Protein AF-A0A1V6IES6-F1 (afdb_monomer_lite)

Structure (mmCIF, N/CA/C/O backbone):
data_AF-A0A1V6IES6-F1
#
_entry.id   AF-A0A1V6IES6-F1
#
loop_
_atom_site.group_PDB
_atom_site.id
_atom_site.type_symbol
_atom_site.label_atom_id
_atom_site.label_alt_id
_atom_site.label_comp_id
_atom_site.label_asym_id
_atom_site.label_entity_id
_atom_site.label_seq_id
_atom_site.pdbx_PDB_ins_code
_atom_site.Cartn_x
_atom_site.Cartn_y
_atom_site.Cartn_z
_atom_site.occupancy
_atom_site.B_iso_or_equiv
_atom_site.auth_seq_id
_atom_site.auth_comp_id
_atom_site.auth_asym_id
_atom_site.auth_atom_id
_atom_site.pdbx_PDB_model_num
ATOM 1 N N . MET A 1 1 ? 13.745 10.632 -7.736 1.00 63.19 1 MET A N 1
ATOM 2 C CA . MET A 1 1 ? 12.834 9.492 -7.973 1.00 63.19 1 MET A CA 1
ATOM 3 C C . MET A 1 1 ? 12.605 9.375 -9.476 1.00 63.19 1 MET A C 1
ATOM 5 O O . MET A 1 1 ? 12.438 10.411 -10.106 1.00 63.19 1 MET A O 1
ATOM 9 N N . ASN A 1 2 ? 12.709 8.184 -10.075 1.00 86.31 2 ASN A N 1
ATOM 10 C CA . ASN A 1 2 ? 12.481 8.036 -11.521 1.00 86.31 2 ASN A CA 1
ATOM 11 C C . ASN A 1 2 ? 10.970 8.094 -11.846 1.00 86.31 2 ASN A C 1
ATOM 13 O O . ASN A 1 2 ? 10.131 7.957 -10.954 1.00 86.31 2 ASN A O 1
ATOM 17 N N . LYS A 1 3 ? 10.631 8.265 -13.129 1.00 90.06 3 LYS A N 1
ATOM 18 C CA . LYS A 1 3 ? 9.241 8.384 -13.606 1.00 90.06 3 LYS A CA 1
ATOM 19 C C . LYS A 1 3 ? 8.363 7.178 -13.231 1.00 90.06 3 LYS A C 1
ATOM 21 O O . LYS A 1 3 ? 7.171 7.338 -13.000 1.00 90.06 3 LYS A O 1
ATOM 26 N N . VAL A 1 4 ? 8.943 5.979 -13.154 1.00 90.88 4 VAL A N 1
ATOM 27 C CA . VAL A 1 4 ? 8.219 4.746 -12.798 1.00 90.88 4 VAL A CA 1
ATOM 28 C C . VAL A 1 4 ? 7.845 4.744 -11.314 1.00 90.88 4 VAL A C 1
ATOM 30 O O . VAL A 1 4 ? 6.693 4.498 -10.973 1.00 90.88 4 VAL A O 1
ATOM 33 N N . HIS A 1 5 ? 8.786 5.070 -10.428 1.00 93.44 5 HIS A N 1
ATOM 34 C CA . HIS A 1 5 ? 8.535 5.176 -8.990 1.00 93.44 5 HIS A CA 1
ATOM 35 C C . HIS A 1 5 ? 7.557 6.310 -8.661 1.00 93.44 5 HIS A C 1
ATOM 37 O O . HIS A 1 5 ? 6.728 6.162 -7.771 1.00 93.44 5 HIS A O 1
ATOM 43 N N . GLU A 1 6 ? 7.589 7.414 -9.410 1.00 94.19 6 GLU A N 1
ATOM 44 C CA . GLU A 1 6 ? 6.593 8.483 -9.285 1.00 94.19 6 GLU A CA 1
ATOM 45 C C . GLU A 1 6 ? 5.182 8.004 -9.648 1.00 94.19 6 GLU A C 1
ATOM 47 O O . GLU A 1 6 ? 4.234 8.247 -8.902 1.00 94.19 6 GLU A O 1
ATOM 52 N N . GLN A 1 7 ? 5.034 7.247 -10.737 1.00 95.38 7 GLN A N 1
ATOM 53 C CA . GLN A 1 7 ? 3.745 6.657 -11.100 1.00 95.38 7 GLN A CA 1
ATOM 54 C C . GLN A 1 7 ? 3.255 5.644 -10.059 1.00 95.38 7 GLN A C 1
ATOM 56 O O . GLN A 1 7 ? 2.076 5.659 -9.718 1.00 95.38 7 GLN A O 1
ATOM 61 N N . LYS A 1 8 ? 4.143 4.808 -9.503 1.00 95.25 8 LYS A N 1
ATOM 62 C CA . LYS A 1 8 ? 3.810 3.883 -8.403 1.00 95.25 8 LYS A CA 1
ATOM 63 C C . LYS A 1 8 ? 3.384 4.618 -7.137 1.00 95.25 8 LYS A C 1
ATOM 65 O O . LYS A 1 8 ? 2.418 4.213 -6.497 1.00 95.25 8 LYS A O 1
ATOM 70 N N . TYR A 1 9 ? 4.062 5.713 -6.805 1.00 96.25 9 TYR A N 1
ATOM 71 C CA . TYR A 1 9 ? 3.702 6.563 -5.677 1.00 96.25 9 TYR A CA 1
ATOM 72 C C . TYR A 1 9 ? 2.285 7.133 -5.833 1.00 96.25 9 TYR A C 1
ATOM 74 O O . TYR A 1 9 ? 1.473 7.027 -4.914 1.00 96.25 9 TYR A O 1
ATOM 82 N N . ILE A 1 10 ? 1.969 7.686 -7.010 1.00 96.88 10 ILE A N 1
ATOM 83 C CA . ILE A 1 10 ? 0.634 8.218 -7.322 1.00 96.88 10 ILE A CA 1
ATOM 84 C C . ILE A 1 10 ? -0.412 7.100 -7.261 1.00 96.88 10 ILE A C 1
ATOM 86 O O . ILE A 1 10 ? -1.412 7.249 -6.559 1.00 96.88 10 ILE A O 1
ATOM 90 N N . PHE A 1 11 ? -0.128 5.965 -7.907 1.00 96.94 11 PHE A N 1
ATOM 91 C CA . PHE A 1 11 ? -0.995 4.789 -7.919 1.00 96.94 11 PHE A CA 1
ATOM 92 C C . PHE A 1 11 ? -1.350 4.304 -6.507 1.00 96.94 11 PHE A C 1
ATOM 94 O O . PHE A 1 11 ? -2.513 4.047 -6.195 1.00 96.94 11 PHE A O 1
ATOM 101 N N . CYS A 1 12 ? -0.353 4.216 -5.619 1.00 97.00 12 CYS A N 1
ATOM 102 C CA . CYS A 1 12 ? -0.566 3.806 -4.232 1.00 97.00 12 CYS A CA 1
ATOM 103 C C . CYS A 1 12 ? -1.491 4.774 -3.488 1.00 97.00 12 CYS A C 1
ATOM 105 O O . CYS A 1 12 ? -2.359 4.350 -2.729 1.00 97.00 12 CYS A O 1
ATOM 107 N N . ARG A 1 13 ? -1.312 6.081 -3.698 1.00 97.06 13 ARG A N 1
ATOM 108 C CA . ARG A 1 13 ? -2.041 7.115 -2.955 1.00 97.06 13 ARG A CA 1
ATOM 109 C C . ARG A 1 13 ? -3.474 7.329 -3.422 1.00 97.06 13 ARG A C 1
ATOM 111 O O . ARG A 1 13 ? -4.265 7.847 -2.634 1.00 97.06 13 ARG A O 1
ATOM 118 N N . HIS A 1 14 ? -3.808 6.961 -4.656 1.00 97.06 14 HIS A N 1
ATOM 119 C CA . HIS A 1 14 ? -5.142 7.173 -5.211 1.00 97.06 14 HIS A CA 1
ATOM 120 C C . HIS A 1 14 ? -5.838 5.847 -5.526 1.00 97.06 14 HIS A C 1
ATOM 122 O O . HIS A 1 14 ? -6.716 5.430 -4.774 1.00 97.06 14 HIS A O 1
ATOM 128 N N . GLU A 1 15 ? -5.451 5.172 -6.605 1.00 97.75 15 GLU A N 1
ATOM 129 C CA . GLU A 1 15 ? -6.162 4.011 -7.139 1.00 97.75 15 GLU A CA 1
ATOM 130 C C . GLU A 1 15 ? -6.119 2.820 -6.177 1.00 97.75 15 GLU A C 1
ATOM 132 O O . GLU A 1 15 ? -7.160 2.241 -5.858 1.00 97.75 15 GLU A O 1
ATOM 137 N N . LEU A 1 16 ? -4.935 2.475 -5.663 1.00 97.06 16 LEU A N 1
ATOM 138 C CA . LEU A 1 16 ? -4.807 1.364 -4.722 1.00 97.06 16 LEU A CA 1
ATOM 139 C C . LEU A 1 16 ? -5.448 1.689 -3.373 1.00 97.06 16 LEU A C 1
ATOM 141 O O . LEU A 1 16 ? -6.097 0.824 -2.792 1.00 97.06 16 LEU A O 1
ATOM 145 N N . LEU A 1 17 ? -5.316 2.926 -2.885 1.00 97.81 17 LEU A N 1
ATOM 146 C CA . LEU A 1 17 ? -5.967 3.344 -1.643 1.00 97.81 17 LEU A CA 1
ATOM 147 C C . LEU A 1 17 ? -7.492 3.216 -1.737 1.00 97.81 17 LEU A C 1
ATOM 149 O O . LEU A 1 17 ? -8.114 2.774 -0.775 1.00 97.81 17 LEU A O 1
ATOM 153 N N . LEU A 1 18 ? -8.096 3.572 -2.875 1.00 97.62 18 LEU A N 1
ATOM 154 C CA . LEU A 1 18 ? -9.535 3.402 -3.098 1.00 97.62 18 LEU A CA 1
ATOM 155 C C . LEU A 1 18 ? -9.948 1.929 -3.033 1.00 97.62 18 LEU A C 1
ATOM 157 O O . LEU A 1 18 ? -10.934 1.603 -2.373 1.00 97.62 18 LEU A O 1
ATOM 161 N N . LEU A 1 19 ? -9.180 1.045 -3.675 1.00 96.75 19 LEU A N 1
ATOM 162 C CA . LEU A 1 19 ? -9.431 -0.394 -3.630 1.00 96.75 19 LEU A CA 1
ATOM 163 C C . LEU A 1 19 ? -9.287 -0.950 -2.208 1.00 96.75 19 LEU A C 1
ATOM 165 O O . LEU A 1 19 ? -10.166 -1.664 -1.736 1.00 96.75 19 LEU A O 1
ATOM 169 N N . VAL A 1 20 ? -8.207 -0.593 -1.511 1.00 96.69 20 VAL A N 1
ATOM 170 C CA . VAL A 1 20 ? -7.960 -1.029 -0.132 1.00 96.69 20 VAL A CA 1
ATOM 171 C C . VAL A 1 20 ? -9.072 -0.542 0.797 1.0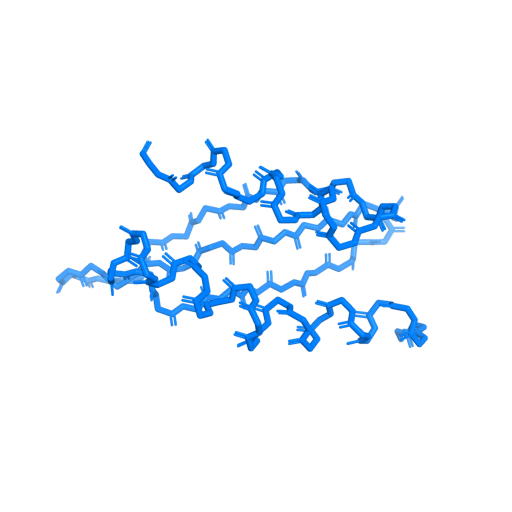0 96.69 20 VAL A C 1
ATOM 173 O O . VAL A 1 20 ? -9.612 -1.346 1.548 1.00 96.69 20 VAL A O 1
ATOM 176 N N . LYS A 1 21 ? -9.502 0.722 0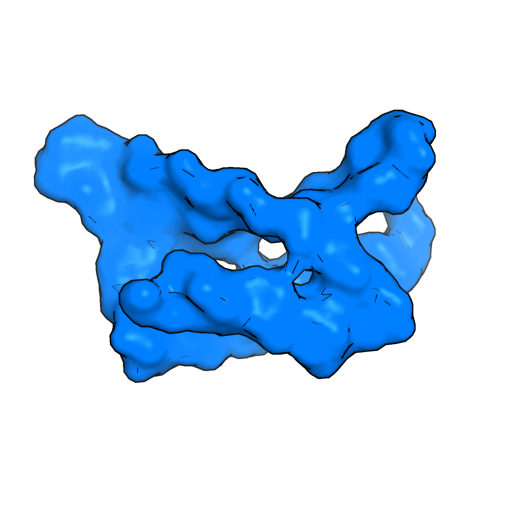.682 1.00 96.12 21 LYS A N 1
ATOM 177 C CA . LYS A 1 21 ? -10.617 1.282 1.470 1.00 96.12 21 LYS A CA 1
ATOM 178 C C . LYS A 1 21 ? -11.968 0.625 1.199 1.00 96.12 21 LYS A C 1
ATOM 180 O O . LYS A 1 21 ? -12.852 0.670 2.052 1.00 96.12 21 LYS A O 1
ATOM 185 N N . ALA A 1 22 ? -12.154 0.046 0.014 1.00 95.94 22 ALA A N 1
ATOM 186 C CA . ALA A 1 22 ? -13.355 -0.721 -0.294 1.00 95.94 22 ALA A CA 1
ATOM 187 C C . ALA A 1 22 ? -13.397 -2.063 0.462 1.00 95.94 22 ALA A C 1
ATOM 189 O O . ALA A 1 22 ? -14.488 -2.578 0.703 1.00 95.94 22 ALA A O 1
ATOM 190 N N . ILE A 1 23 ? -12.234 -2.604 0.841 1.00 95.19 23 ILE A N 1
ATOM 191 C CA . ILE A 1 23 ? -12.088 -3.858 1.595 1.00 95.19 23 ILE A CA 1
ATOM 192 C C . ILE A 1 23 ? -12.051 -3.573 3.101 1.00 95.19 23 ILE A C 1
ATOM 194 O O . ILE A 1 23 ? -12.793 -4.189 3.860 1.00 95.19 23 ILE A O 1
ATOM 198 N N . ASP A 1 24 ? -11.231 -2.609 3.519 1.00 94.50 24 ASP A N 1
ATOM 199 C CA . ASP A 1 24 ? -11.029 -2.208 4.911 1.00 94.50 24 ASP A CA 1
ATOM 200 C C . ASP A 1 24 ? -11.147 -0.682 5.047 1.00 94.50 24 ASP A C 1
ATOM 202 O O . ASP A 1 24 ? -10.293 0.083 4.590 1.00 94.50 24 ASP A O 1
ATOM 206 N N . LYS A 1 25 ? -12.232 -0.233 5.687 1.00 92.62 25 LYS A N 1
ATOM 207 C CA . LYS A 1 25 ? -12.587 1.190 5.800 1.00 92.62 25 LYS A CA 1
ATOM 208 C C . LYS A 1 25 ? -11.708 1.963 6.781 1.00 92.62 25 LYS A C 1
ATOM 210 O O . LYS A 1 25 ? -11.677 3.191 6.691 1.00 92.62 25 LYS A O 1
ATOM 215 N N . ASP A 1 26 ? -11.010 1.271 7.677 1.00 93.69 26 ASP A N 1
ATOM 216 C CA . ASP A 1 26 ? -10.198 1.897 8.721 1.00 93.69 26 ASP A CA 1
ATOM 217 C C . ASP A 1 26 ? -8.790 2.246 8.216 1.00 93.69 26 ASP A C 1
ATOM 219 O O . ASP A 1 26 ? -8.055 3.008 8.856 1.00 93.69 26 ASP A O 1
ATOM 223 N N . VAL A 1 27 ? -8.419 1.760 7.025 1.00 95.81 27 VAL A N 1
ATOM 224 C CA . VAL A 1 27 ? -7.206 2.201 6.333 1.00 95.81 27 VAL A CA 1
ATOM 225 C C . VAL A 1 27 ? -7.320 3.686 6.010 1.00 95.81 27 VAL A C 1
ATOM 227 O O . VAL A 1 27 ? -8.160 4.131 5.230 1.00 95.81 27 VAL A O 1
ATOM 230 N N . LEU A 1 28 ? -6.410 4.475 6.564 1.00 95.69 28 LEU A N 1
ATOM 231 C CA . LEU A 1 28 ? -6.338 5.916 6.389 1.00 95.69 28 LEU A CA 1
ATOM 232 C C . LEU A 1 28 ? -5.643 6.281 5.073 1.00 95.69 28 LEU A C 1
ATOM 234 O O . LEU A 1 28 ? -6.190 7.054 4.273 1.00 95.69 28 LEU A O 1
ATOM 238 N N . ARG A 1 29 ? -4.444 5.726 4.852 1.00 97.12 29 ARG A N 1
ATOM 239 C CA . ARG A 1 29 ? -3.586 6.007 3.690 1.00 97.12 29 ARG A CA 1
ATOM 240 C C . ARG A 1 29 ? -2.575 4.890 3.420 1.00 97.12 29 ARG A C 1
ATOM 242 O O . ARG A 1 29 ? -2.304 4.060 4.284 1.00 97.12 29 ARG A O 1
ATOM 249 N N . LEU A 1 30 ? -1.985 4.942 2.228 1.00 97.75 30 LEU A N 1
ATOM 250 C CA . LEU A 1 30 ? -0.840 4.135 1.813 1.00 97.75 30 LEU A CA 1
ATOM 251 C C . LEU A 1 30 ? 0.368 5.048 1.568 1.00 97.75 30 LEU A C 1
ATOM 253 O O . LEU A 1 30 ? 0.229 6.113 0.963 1.00 97.75 30 LEU A O 1
ATOM 257 N N . GLU A 1 31 ? 1.545 4.628 2.022 1.00 97.31 31 GLU A N 1
ATOM 258 C CA . GLU A 1 31 ? 2.813 5.350 1.868 1.00 97.31 31 GLU A CA 1
ATOM 259 C C . GLU A 1 31 ? 3.793 4.469 1.081 1.00 97.31 31 GLU A C 1
ATOM 261 O O . GLU A 1 31 ? 4.200 3.415 1.561 1.00 97.31 31 GLU A O 1
ATOM 266 N N . TYR A 1 32 ? 4.147 4.872 -0.139 1.00 96.81 32 TYR A N 1
ATOM 267 C CA . TYR A 1 32 ? 5.112 4.154 -0.977 1.00 96.81 32 TYR A CA 1
ATOM 268 C C . TYR A 1 32 ? 6.519 4.728 -0.787 1.00 96.81 32 TYR A C 1
ATOM 270 O O . TYR A 1 32 ? 6.708 5.942 -0.894 1.00 96.81 32 TYR A O 1
ATOM 278 N N . GLU A 1 33 ? 7.493 3.852 -0.543 1.00 95.75 33 GLU A N 1
ATOM 279 C CA . GLU A 1 33 ? 8.899 4.192 -0.314 1.00 95.75 33 GLU A CA 1
ATOM 280 C C . GLU A 1 33 ? 9.810 3.323 -1.194 1.00 95.75 33 GLU A C 1
ATOM 282 O O . GLU A 1 33 ? 9.553 2.132 -1.389 1.00 95.75 33 GLU A O 1
ATOM 287 N N . VAL A 1 34 ? 10.894 3.923 -1.692 1.00 94.25 34 VAL A N 1
ATOM 288 C CA . VAL A 1 34 ? 11.989 3.230 -2.387 1.00 94.25 34 VAL A CA 1
ATOM 289 C C . VAL A 1 34 ? 13.242 3.399 -1.541 1.00 94.25 34 VAL A C 1
ATOM 291 O O . VAL A 1 34 ? 13.630 4.531 -1.243 1.00 94.25 34 VAL A O 1
ATOM 294 N N . HIS A 1 35 ? 13.856 2.290 -1.148 1.00 93.00 35 HIS A N 1
ATOM 295 C CA . HIS A 1 35 ? 15.036 2.269 -0.287 1.00 93.00 35 HIS A CA 1
ATOM 296 C C . HIS A 1 35 ? 16.324 2.357 -1.108 1.00 93.00 35 HIS A C 1
ATOM 298 O O . HIS A 1 35 ? 16.347 2.046 -2.299 1.00 93.00 35 HIS A O 1
ATOM 304 N N . GLU A 1 36 ? 17.425 2.746 -0.465 1.00 91.25 36 GLU A N 1
ATOM 305 C CA . GLU A 1 36 ? 18.746 2.836 -1.111 1.00 91.25 36 GLU A CA 1
ATOM 306 C C . GLU A 1 36 ? 19.236 1.483 -1.654 1.00 91.25 36 GLU A C 1
ATOM 308 O O . GLU A 1 36 ? 19.975 1.442 -2.636 1.00 91.25 36 GLU A O 1
ATOM 313 N N . SER A 1 37 ? 18.775 0.375 -1.059 1.00 91.00 37 SER A N 1
ATOM 314 C CA . SER A 1 37 ? 19.015 -1.002 -1.513 1.00 91.00 37 SER A CA 1
ATOM 315 C C . SER A 1 37 ? 18.314 -1.349 -2.835 1.00 91.00 37 SER A C 1
ATOM 317 O O . SER A 1 37 ? 18.604 -2.389 -3.421 1.00 91.00 37 SER A O 1
ATOM 319 N N . GLY A 1 38 ? 17.390 -0.504 -3.308 1.00 88.94 38 GLY A N 1
ATOM 320 C CA . GLY A 1 38 ? 16.509 -0.785 -4.443 1.00 88.94 38 GLY A CA 1
ATOM 321 C C . GLY A 1 38 ? 15.229 -1.531 -4.062 1.00 88.94 38 GLY A C 1
ATOM 322 O O . GLY A 1 38 ? 14.391 -1.778 -4.927 1.00 88.94 38 GLY A O 1
ATOM 323 N N . GLU A 1 39 ? 15.050 -1.871 -2.785 1.00 92.94 39 GLU A N 1
ATOM 324 C CA . GLU A 1 39 ? 13.808 -2.459 -2.289 1.00 92.94 39 GLU A CA 1
ATOM 325 C C . GLU A 1 39 ? 12.673 -1.430 -2.316 1.00 92.94 39 GLU A C 1
ATOM 327 O O . GLU A 1 39 ? 12.860 -0.246 -2.024 1.00 92.94 39 GLU A O 1
ATOM 332 N N . GLU A 1 40 ? 11.470 -1.897 -2.631 1.00 94.94 40 GLU A N 1
ATOM 333 C CA . GLU A 1 40 ? 10.260 -1.084 -2.634 1.00 94.94 40 GLU A CA 1
ATOM 334 C C . GLU A 1 40 ? 9.326 -1.561 -1.523 1.00 94.94 40 GLU A C 1
ATOM 336 O O . GLU A 1 40 ? 9.118 -2.764 -1.329 1.00 94.94 40 GLU A O 1
ATOM 341 N N . THR A 1 41 ? 8.738 -0.618 -0.790 1.00 96.94 41 THR A N 1
ATOM 342 C CA . THR A 1 41 ? 7.780 -0.937 0.270 1.00 96.94 41 THR A CA 1
ATOM 343 C C . THR A 1 41 ? 6.546 -0.060 0.202 1.00 96.94 41 THR A C 1
ATOM 345 O O . THR A 1 41 ? 6.627 1.118 -0.143 1.00 96.94 41 THR A O 1
ATOM 348 N N . VAL A 1 42 ? 5.410 -0.620 0.608 1.00 97.50 42 VAL A N 1
ATOM 349 C CA . VAL A 1 42 ? 4.187 0.132 0.891 1.00 97.50 42 VAL A CA 1
ATOM 350 C C . VAL A 1 42 ? 3.873 -0.005 2.372 1.00 97.50 42 VAL A C 1
ATOM 352 O O . VAL A 1 42 ? 3.709 -1.111 2.883 1.00 97.50 42 VAL A O 1
ATOM 355 N N . THR A 1 43 ? 3.778 1.118 3.071 1.00 97.94 43 THR A N 1
ATOM 356 C CA . THR A 1 43 ? 3.269 1.162 4.439 1.00 97.94 43 THR A CA 1
ATOM 357 C C . THR A 1 43 ? 1.775 1.438 4.396 1.00 97.94 43 THR A C 1
ATOM 359 O O . THR A 1 43 ? 1.331 2.472 3.898 1.00 97.94 43 THR A O 1
ATOM 362 N N . VAL A 1 44 ? 0.995 0.501 4.921 1.00 97.50 44 VAL A N 1
ATOM 363 C CA . VAL A 1 44 ? -0.436 0.678 5.149 1.00 97.50 44 VAL A CA 1
ATOM 364 C C . VAL A 1 44 ? -0.613 1.329 6.515 1.00 97.50 44 VAL A C 1
ATOM 366 O O . VAL A 1 44 ? -0.023 0.878 7.500 1.00 97.50 44 VAL A O 1
ATOM 369 N N . VAL A 1 45 ? -1.396 2.404 6.568 1.00 97.00 45 VAL A N 1
ATOM 370 C CA . VAL A 1 45 ? -1.670 3.150 7.797 1.00 97.00 45 VAL A CA 1
ATOM 371 C C . VAL A 1 45 ? -3.155 3.055 8.107 1.00 97.00 45 VAL A C 1
ATOM 373 O O . VAL A 1 45 ? -3.968 3.517 7.309 1.00 97.00 45 VAL A O 1
ATOM 376 N N . TRP A 1 46 ? -3.500 2.503 9.266 1.00 95.69 46 TRP A N 1
ATOM 377 C CA . TRP A 1 46 ? -4.857 2.456 9.805 1.00 95.69 46 TRP A CA 1
ATOM 378 C C . TRP A 1 46 ? -5.041 3.521 10.873 1.00 95.69 46 TRP A C 1
ATOM 380 O O . TRP A 1 46 ? -4.119 3.809 11.642 1.00 95.69 46 TRP A O 1
ATOM 390 N N . LEU A 1 47 ? -6.250 4.065 10.944 1.00 90.88 47 LEU A N 1
ATOM 391 C CA . LEU A 1 47 ? -6.668 4.889 12.066 1.00 90.88 47 LEU A CA 1
ATOM 392 C C . LEU A 1 47 ? -7.181 3.979 13.186 1.00 90.88 47 LEU A C 1
ATOM 394 O O . LEU A 1 47 ? -8.118 3.214 12.980 1.00 90.88 47 LEU A O 1
ATOM 398 N N . THR A 1 48 ? -6.588 4.067 14.372 1.00 87.69 48 THR A N 1
ATOM 399 C CA . THR A 1 48 ? -7.102 3.414 15.583 1.00 87.69 48 THR A CA 1
ATOM 400 C C . THR A 1 48 ? -7.625 4.474 16.562 1.00 87.69 48 THR A C 1
ATOM 402 O O . THR A 1 48 ? -7.312 5.657 16.406 1.00 87.69 48 THR A O 1
ATOM 405 N N . PRO A 1 49 ? -8.427 4.096 17.579 1.00 87.00 49 PRO A N 1
ATOM 406 C CA . PRO A 1 49 ? -8.964 5.053 18.552 1.00 87.00 49 PRO A CA 1
ATOM 407 C C . PRO A 1 49 ? -7.895 5.849 19.313 1.00 87.00 49 PRO A C 1
ATOM 409 O O . PRO A 1 49 ? -8.169 6.948 19.787 1.00 87.00 49 PRO A O 1
ATOM 412 N N . GLU A 1 50 ? -6.691 5.291 19.440 1.00 86.44 50 GLU A N 1
ATOM 413 C CA . GLU A 1 50 ? -5.606 5.864 20.237 1.00 86.44 50 GLU A CA 1
ATOM 414 C C . GLU A 1 50 ? -4.502 6.482 19.364 1.00 86.44 50 GLU A C 1
ATOM 416 O O . GLU A 1 50 ? -3.828 7.408 19.813 1.00 86.44 50 GLU A O 1
ATOM 421 N N . THR A 1 51 ? -4.283 5.985 18.134 1.00 91.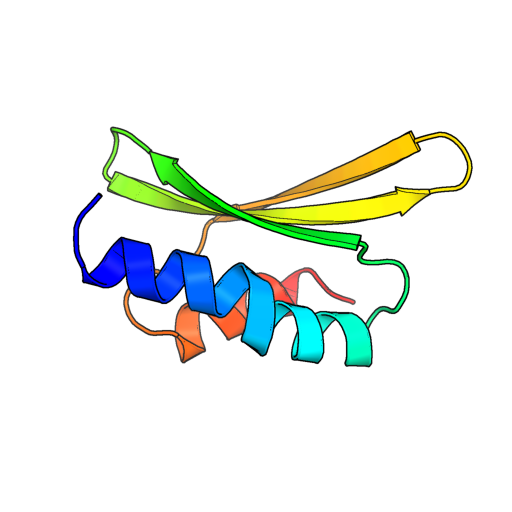25 51 THR A N 1
ATOM 422 C CA . THR A 1 51 ? -3.162 6.409 17.273 1.00 91.25 51 THR A CA 1
ATOM 423 C C . THR A 1 51 ? -3.282 5.900 15.821 1.00 91.25 51 THR A C 1
ATOM 425 O O . THR A 1 51 ? -4.305 5.374 15.397 1.00 91.25 51 THR A O 1
ATOM 428 N N . GLU A 1 52 ? -2.217 6.043 15.033 1.00 93.56 52 GLU A N 1
ATOM 429 C CA . GLU A 1 52 ? -2.045 5.357 13.754 1.00 93.56 52 GLU A CA 1
ATOM 430 C C . GL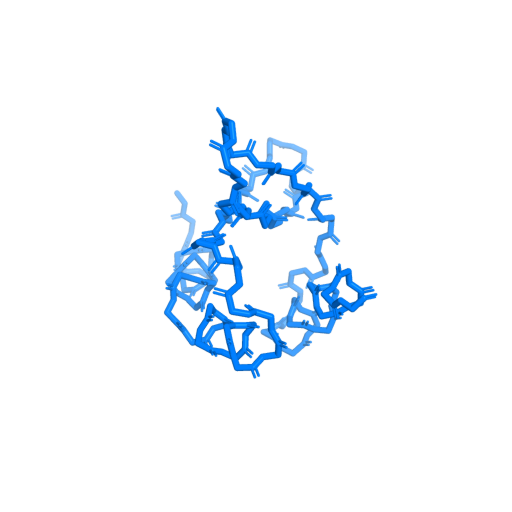U A 1 52 ? -1.355 4.003 13.955 1.00 93.56 52 GLU A C 1
ATOM 432 O O . GLU A 1 52 ? -0.241 3.931 14.480 1.00 93.56 52 GLU A O 1
ATOM 437 N N . TYR A 1 53 ? -1.977 2.926 13.477 1.00 94.56 53 TYR A N 1
ATOM 438 C CA . TYR A 1 53 ? -1.296 1.642 13.321 1.00 94.56 53 TYR A CA 1
ATOM 439 C C . TYR A 1 53 ? -0.666 1.573 11.931 1.00 94.56 53 TYR A C 1
ATOM 441 O O . TYR A 1 53 ? -1.300 1.926 10.938 1.00 94.56 53 TYR A O 1
ATOM 449 N N . LYS A 1 54 ? 0.591 1.128 11.846 1.00 96.06 54 LYS A N 1
ATOM 450 C CA . LYS A 1 54 ? 1.340 1.064 10.586 1.00 96.06 54 LYS A CA 1
ATOM 451 C C . LYS A 1 54 ? 1.869 -0.340 10.347 1.00 96.06 54 LYS A C 1
ATOM 453 O O . LYS A 1 54 ? 2.496 -0.924 11.230 1.00 96.06 54 LYS A O 1
ATOM 458 N N . LYS A 1 55 ? 1.690 -0.846 9.128 1.00 96.19 55 LYS A N 1
ATOM 459 C CA . LYS A 1 55 ? 2.266 -2.118 8.677 1.00 96.19 55 LYS A CA 1
ATOM 460 C C . LYS A 1 55 ? 3.000 -1.905 7.366 1.00 96.19 55 LYS A C 1
ATOM 462 O O . LYS A 1 55 ? 2.398 -1.512 6.369 1.00 96.19 55 LYS A O 1
ATOM 467 N N . ARG A 1 56 ? 4.303 -2.173 7.373 1.00 97.06 56 ARG A N 1
ATOM 468 C CA . ARG A 1 56 ? 5.145 -2.124 6.177 1.00 97.06 56 ARG A CA 1
ATOM 469 C C . ARG A 1 56 ? 5.058 -3.445 5.419 1.00 97.06 56 ARG A C 1
ATOM 471 O O . ARG A 1 56 ? 5.158 -4.513 6.019 1.00 97.06 56 ARG A O 1
ATOM 478 N N . VAL A 1 57 ? 4.902 -3.351 4.107 1.00 96.12 57 VAL A N 1
ATOM 479 C CA . VAL A 1 57 ? 4.810 -4.474 3.173 1.00 96.12 57 VAL A CA 1
ATOM 480 C C . VAL A 1 57 ? 5.926 -4.326 2.154 1.00 96.12 57 VAL A C 1
ATOM 482 O O . VAL A 1 57 ? 6.035 -3.283 1.512 1.00 96.12 57 VAL A O 1
ATOM 485 N N . TYR A 1 58 ? 6.751 -5.358 2.007 1.00 95.25 58 TYR A N 1
ATOM 486 C CA . TYR A 1 58 ? 7.688 -5.448 0.891 1.00 95.25 58 TYR A CA 1
ATOM 487 C C . TYR A 1 58 ? 6.900 -5.788 -0.366 1.00 95.25 58 TYR A C 1
ATOM 489 O O . TYR A 1 58 ? 6.112 -6.734 -0.351 1.00 95.25 58 TYR A O 1
ATOM 497 N N . VAL A 1 59 ? 7.075 -4.994 -1.420 1.00 92.81 59 VAL A N 1
ATOM 498 C CA . VAL A 1 59 ? 6.284 -5.138 -2.642 1.00 92.81 59 VAL A CA 1
ATOM 499 C C . VAL A 1 59 ? 7.163 -5.491 -3.824 1.00 92.81 59 VAL A C 1
ATOM 501 O O . VAL A 1 59 ? 8.249 -4.944 -4.015 1.00 92.81 59 VAL A O 1
ATOM 504 N N . THR A 1 60 ? 6.645 -6.377 -4.663 1.00 86.69 60 THR A N 1
ATOM 505 C CA . THR A 1 60 ? 7.242 -6.663 -5.961 1.00 86.69 60 THR A CA 1
ATOM 506 C C . THR A 1 60 ? 6.876 -5.531 -6.922 1.00 86.69 60 THR A C 1
ATOM 508 O O . THR A 1 60 ? 5.743 -5.429 -7.397 1.00 86.69 60 THR A O 1
ATOM 511 N N . GLY A 1 61 ? 7.834 -4.644 -7.196 1.00 77.06 61 GLY A N 1
ATOM 512 C CA . GLY A 1 61 ? 7.649 -3.437 -8.006 1.00 77.06 61 GLY A CA 1
ATOM 513 C C . GLY A 1 61 ? 7.527 -3.660 -9.521 1.00 77.06 61 GLY A C 1
ATOM 514 O O . GLY A 1 61 ? 7.468 -2.685 -10.267 1.00 77.06 61 GLY A O 1
ATOM 515 N N . ASP A 1 62 ? 7.492 -4.893 -10.019 1.00 84.00 62 ASP A N 1
ATOM 516 C CA . ASP A 1 62 ? 7.561 -5.161 -11.467 1.00 84.00 62 ASP A CA 1
ATOM 517 C C . ASP A 1 62 ? 6.309 -4.703 -12.234 1.00 84.00 62 ASP A C 1
ATOM 519 O O . ASP A 1 62 ? 6.360 -4.417 -13.430 1.00 84.00 62 ASP A O 1
ATOM 523 N N . SER A 1 63 ? 5.164 -4.615 -11.552 1.00 89.19 63 SER A N 1
ATOM 524 C CA . SER A 1 63 ? 3.899 -4.143 -12.124 1.00 89.19 63 SER A CA 1
ATOM 525 C C . SER A 1 63 ? 2.951 -3.630 -11.041 1.00 89.19 63 SER A C 1
ATOM 527 O O . SER A 1 63 ? 3.049 -4.028 -9.879 1.00 89.19 63 SER A O 1
ATOM 529 N N . PHE A 1 64 ? 1.972 -2.801 -11.420 1.00 94.00 64 PHE A N 1
ATOM 530 C CA . PHE A 1 64 ? 0.913 -2.386 -10.492 1.00 94.00 64 PHE A CA 1
ATOM 531 C C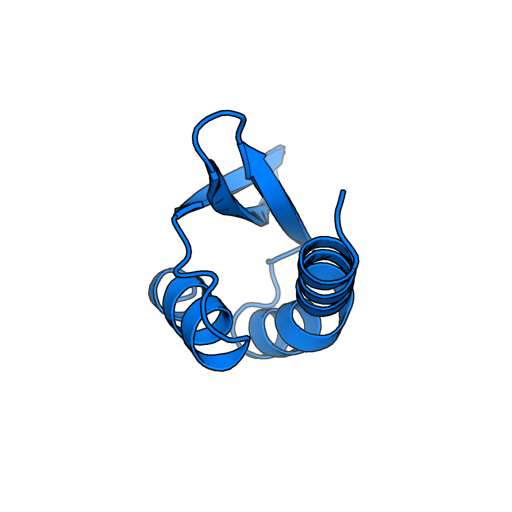 . PHE A 1 64 ? 0.109 -3.573 -9.963 1.00 94.00 64 PHE A C 1
ATOM 533 O O . PHE A 1 64 ? -0.219 -3.593 -8.787 1.00 94.00 64 PHE A O 1
ATOM 540 N N . SER A 1 65 ? -0.140 -4.598 -10.781 1.00 94.38 65 SER A N 1
ATOM 541 C CA . SER A 1 65 ? -0.830 -5.815 -10.341 1.00 94.38 65 SER A CA 1
ATOM 542 C C . SER A 1 65 ? -0.067 -6.581 -9.261 1.00 94.38 65 SER A C 1
ATOM 544 O O . SER A 1 65 ? -0.686 -7.060 -8.311 1.00 94.38 65 SER A O 1
ATOM 546 N N . ALA A 1 66 ? 1.260 -6.692 -9.383 1.00 93.12 66 ALA A N 1
ATOM 547 C CA . ALA A 1 66 ? 2.087 -7.362 -8.380 1.00 93.12 66 ALA A CA 1
ATOM 548 C C . ALA A 1 66 ? 2.085 -6.570 -7.065 1.00 93.12 66 ALA A C 1
ATOM 550 O O . ALA A 1 66 ? 1.766 -7.126 -6.015 1.00 93.12 66 ALA A O 1
ATOM 551 N N . LEU A 1 67 ? 2.293 -5.252 -7.155 1.00 94.19 67 LEU A N 1
ATOM 552 C CA . LEU A 1 67 ? 2.219 -4.337 -6.017 1.00 94.19 67 LEU A CA 1
ATOM 553 C C . LEU A 1 67 ? 0.856 -4.421 -5.315 1.00 94.19 67 LEU A C 1
ATOM 555 O O . LEU A 1 67 ? 0.796 -4.591 -4.099 1.00 94.19 67 LEU A O 1
ATOM 559 N N . THR A 1 68 ? -0.244 -4.346 -6.070 1.00 95.75 68 THR A N 1
ATOM 560 C CA . THR A 1 68 ? -1.604 -4.489 -5.534 1.00 95.75 68 THR A CA 1
ATOM 561 C C . THR A 1 68 ? -1.773 -5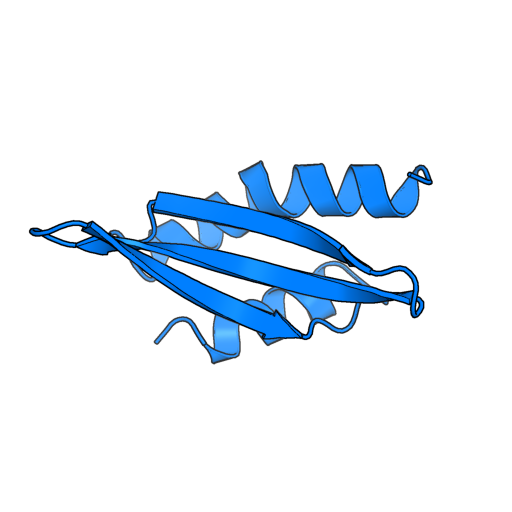.823 -4.827 1.00 95.75 68 THR A C 1
ATOM 563 O O . THR A 1 68 ? -2.260 -5.851 -3.705 1.00 95.75 68 THR A O 1
ATOM 566 N N . THR A 1 69 ? -1.350 -6.923 -5.448 1.00 95.19 69 THR A N 1
ATOM 567 C CA . THR A 1 69 ? -1.488 -8.263 -4.867 1.00 95.19 69 THR A CA 1
ATOM 568 C C . THR A 1 69 ? -0.733 -8.379 -3.544 1.00 95.19 69 THR A C 1
ATOM 570 O O . THR A 1 69 ? -1.279 -8.909 -2.579 1.00 95.19 69 THR A O 1
ATOM 573 N N . ASP A 1 70 ? 0.493 -7.862 -3.469 1.00 95.69 70 ASP A N 1
ATOM 574 C CA . ASP A 1 70 ? 1.299 -7.910 -2.247 1.00 95.69 70 ASP A CA 1
ATOM 575 C C . ASP A 1 70 ? 0.688 -7.082 -1.115 1.00 95.69 70 ASP A C 1
ATOM 577 O O . ASP A 1 70 ? 0.635 -7.549 0.023 1.00 95.69 70 ASP A O 1
ATOM 581 N N . VAL A 1 71 ? 0.143 -5.901 -1.424 1.00 95.69 71 VAL A N 1
ATOM 582 C CA . VAL A 1 71 ? -0.586 -5.091 -0.440 1.00 95.69 71 VAL A CA 1
ATOM 583 C C . VAL A 1 71 ? -1.867 -5.797 0.000 1.00 95.69 71 VAL A C 1
ATOM 585 O O . VAL A 1 71 ? -2.106 -5.931 1.194 1.00 95.69 71 VAL A O 1
ATOM 588 N N . LEU A 1 72 ? -2.673 -6.316 -0.926 1.00 95.06 72 LEU A N 1
ATOM 589 C CA . LEU A 1 72 ? -3.942 -6.963 -0.585 1.00 95.06 72 LEU A CA 1
ATOM 590 C C . LEU A 1 72 ? -3.772 -8.223 0.273 1.00 95.06 72 LEU A C 1
ATOM 592 O O . LEU A 1 72 ? -4.637 -8.497 1.092 1.00 95.06 72 LEU A O 1
ATOM 596 N N . LYS A 1 73 ? -2.651 -8.952 0.174 1.00 93.75 73 LYS A N 1
ATOM 597 C CA . LYS A 1 73 ? -2.360 -10.095 1.065 1.00 93.75 73 LYS A CA 1
ATOM 598 C C . LYS A 1 73 ? -2.311 -9.721 2.549 1.00 93.75 73 LYS A C 1
ATOM 600 O O . LYS A 1 73 ? -2.412 -10.609 3.390 1.00 93.75 73 LYS A O 1
ATOM 605 N N . VAL A 1 74 ? -2.082 -8.448 2.876 1.00 90.75 74 VAL A N 1
ATOM 606 C CA . VAL A 1 74 ? -2.043 -7.974 4.267 1.00 90.75 74 VAL A CA 1
ATOM 607 C C . VAL A 1 74 ? -3.289 -7.199 4.683 1.00 90.75 74 VAL A C 1
ATOM 609 O O . VAL A 1 74 ? -3.363 -6.810 5.849 1.00 90.75 74 VAL A O 1
ATOM 612 N N . ILE A 1 75 ? -4.207 -6.951 3.743 1.00 86.62 75 ILE A N 1
ATOM 613 C CA . ILE A 1 75 ? -5.511 -6.330 3.971 1.00 86.62 75 ILE A CA 1
ATOM 614 C C . ILE A 1 75 ? -6.534 -7.468 4.051 1.00 86.62 75 ILE A C 1
ATOM 616 O O . ILE A 1 75 ? -6.918 -8.032 3.027 1.00 86.62 75 ILE A O 1
ATOM 620 N N . GLY A 1 76 ? -6.931 -7.828 5.271 1.00 64.88 76 GLY A N 1
ATOM 621 C CA . GLY A 1 76 ? -7.764 -8.998 5.566 1.00 64.88 76 GLY A CA 1
ATOM 622 C C . GLY A 1 76 ? -7.371 -9.624 6.888 1.00 64.88 76 GLY A C 1
ATOM 623 O O . GLY A 1 76 ? -6.594 -10.602 6.857 1.00 64.88 76 GLY A O 1
#

Radius of gyration: 11.98 Å; chains: 1; bounding box: 32×20×34 Å

Secondary structure (DSSP, 8-state):
--HHHHHHHHHIIIIIHHHHHHH-TTEEEEEEEE-TTS-EEEEEEEE-SSSEEEEEEE--TT-HHHHHHHHHTT--

Foldseek 3Di:
DDPLLVVVQVCQFPVLQVVLCVLPVQFPGWGWDQDPVRWIWIWTWGDDPVGIDIDIWTFDSPDPVRRSVRVVVPRD

pLDDT: mean 93.13, std 6.12, range [63.19, 97.94]

Sequence (76 aa):
MNKVHEQKYIFCRHELLLLVKAIDKDVLRLEYEVHESGEETVTVVWLTPETEYKKRVYVTGDSFSALTTDVLKVIG